Protein AF-A0A839GL12-F1 (afdb_monomer)

Mean predicted aligned error: 13.93 Å

Nearest PDB structures (foldseek):
  7zlw-assembly1_E  TM=4.795E-01  e=1.729E-01  Mus musculus
  6pbd-assembly1_B  TM=4.807E-01  e=3.151E-01  Caulobacter vibrioides
  4v6y-assembly1_BT  TM=4.485E-01  e=6.562E-01  Escherichia coli K-12
  4v72-assembly1_BT  TM=3.153E-01  e=1.119E+00  Escherichia coli K-12
  6c0d-assembly1_A-2  TM=2.509E-01  e=7.499E-01  Paraburkholderia phymatum STM815

Solvent-accessible surface area (backbone atoms only — not comparable to full-atom values): 7702 Å² total; per-residue (Å²): 132,92,82,88,86,90,85,78,80,86,83,84,75,87,89,81,78,81,87,68,82,78,69,76,77,66,84,72,85,70,80,78,86,58,84,55,53,45,52,30,33,33,71,36,34,68,59,68,42,91,60,50,88,62,77,89,46,97,55,56,60,57,42,51,49,52,44,42,44,75,71,74,36,64,74,78,42,70,49,74,45,74,44,86,69,74,25,70,95,61,93,52,43,78,35,42,30,31,29,34,39,36,38,29,29,39,53,91,41,46,66,66,50,39,74,74,65,31,39,84,106

Foldseek 3Di:
DDDDDDDDDDDDDDDDDDPPPCPPPDPPPDDDPPVFKFKWKDQQFQAPAQLGDDPPDPDCQVSVCVSCVVVVWDWPDKDKDADQPCFDPDPDRRGGRGMMMMTMTTPVCVVVVVVRPIGGD

Sequence (121 aa):
MKRKISSLLCVLGMVFSVISCQIPASPQEGEGSDASSQWLAYPETQCADPWGYCNKSGDKTVCVREHLEKLGVDVLAVTVSGSLGDGAVCLACQCASGRIFKVKVNQADVDRVVAIGFKKF

pLDDT: mean 80.48, std 19.96, range [39.47, 98.44]

Organism: NCBI:txid1549639

Radius of gyration: 32.21 Å; Cα contacts (8 Å, |Δi|>4): 159; chains: 1; bounding box: 60×23×108 Å

Structure (mmCIF, N/CA/C/O backbone):
data_AF-A0A839GL12-F1
#
_entry.id   AF-A0A839GL12-F1
#
loop_
_atom_site.group_PDB
_atom_site.id
_atom_site.type_symbol
_atom_site.label_atom_id
_atom_site.label_alt_id
_atom_site.label_comp_id
_atom_site.label_asym_id
_atom_site.label_entity_id
_atom_site.label_seq_id
_atom_site.pdbx_PDB_ins_code
_atom_site.Cartn_x
_atom_site.Cartn_y
_atom_site.Cartn_z
_atom_site.occupancy
_atom_site.B_iso_or_equiv
_atom_site.auth_seq_id
_atom_site.auth_comp_id
_atom_site.auth_asym_id
_atom_site.auth_atom_id
_atom_site.pdbx_PDB_model_num
ATOM 1 N N . MET A 1 1 ? 45.487 -1.976 93.601 1.00 39.47 1 MET A N 1
ATOM 2 C CA . MET A 1 1 ? 45.746 -0.900 92.611 1.00 39.47 1 MET A CA 1
ATOM 3 C C . MET A 1 1 ? 44.547 -0.873 91.648 1.00 39.47 1 MET A C 1
ATOM 5 O O . MET A 1 1 ? 44.208 -1.933 91.157 1.00 39.47 1 MET A O 1
ATOM 9 N N . LYS A 1 2 ? 43.665 0.152 91.649 1.00 43.28 2 LYS A N 1
ATOM 10 C CA . LYS A 1 2 ? 43.540 1.225 90.612 1.00 43.28 2 LYS A CA 1
ATOM 11 C C . LYS A 1 2 ? 43.748 0.655 89.188 1.00 43.28 2 LYS A C 1
ATOM 13 O O . LYS A 1 2 ? 44.857 0.223 88.936 1.00 43.28 2 LYS A O 1
ATOM 18 N N . ARG A 1 3 ? 42.821 0.617 88.215 1.00 49.59 3 ARG A N 1
ATOM 19 C CA . ARG A 1 3 ? 41.729 1.501 87.718 1.00 49.59 3 ARG A CA 1
ATOM 20 C C . ARG A 1 3 ? 40.900 0.652 86.705 1.00 49.59 3 ARG A C 1
ATOM 22 O O . ARG A 1 3 ? 41.506 -0.147 86.012 1.00 49.59 3 ARG A O 1
ATOM 29 N N . LYS A 1 4 ? 39.559 0.594 86.742 1.00 45.66 4 LYS A N 1
ATOM 30 C CA . LYS A 1 4 ? 38.534 1.522 86.195 1.00 45.66 4 LYS A CA 1
ATOM 31 C C . LYS A 1 4 ? 38.318 1.457 84.659 1.00 45.66 4 LYS A C 1
ATOM 33 O O . LYS A 1 4 ? 39.263 1.693 83.923 1.00 45.66 4 LYS A O 1
ATOM 38 N N . ILE A 1 5 ? 37.021 1.363 84.296 1.00 64.31 5 ILE A N 1
ATOM 39 C CA . ILE A 1 5 ? 36.308 1.891 83.097 1.00 64.31 5 ILE A CA 1
ATOM 40 C C . ILE A 1 5 ? 36.209 0.899 81.918 1.00 64.31 5 ILE A C 1
ATOM 42 O O . ILE A 1 5 ? 37.224 0.498 81.375 1.00 64.31 5 ILE A O 1
ATOM 46 N N . SER A 1 6 ? 35.041 0.331 81.585 1.00 45.50 6 SER A N 1
ATOM 47 C CA . SER A 1 6 ? 33.720 0.903 81.218 1.00 45.50 6 SER A CA 1
ATOM 48 C C . SER A 1 6 ? 33.610 1.213 79.728 1.00 45.50 6 SER A C 1
ATOM 50 O O . SER A 1 6 ? 34.143 2.215 79.273 1.00 45.50 6 SER A O 1
ATOM 52 N N . SER A 1 7 ? 32.857 0.375 79.021 1.00 47.47 7 SER A N 1
ATOM 53 C CA . SER A 1 7 ? 31.912 0.714 77.946 1.00 47.47 7 SER A CA 1
ATOM 54 C C . SER A 1 7 ? 31.552 -0.589 77.238 1.00 47.47 7 SER A C 1
ATOM 56 O O . SER A 1 7 ? 32.441 -1.382 76.967 1.00 47.47 7 SER A O 1
ATOM 58 N N . LEU A 1 8 ? 30.336 -0.888 76.817 1.00 50.41 8 LEU A N 1
ATOM 59 C CA . LEU A 1 8 ? 28.982 -0.387 77.030 1.00 50.41 8 LEU A CA 1
ATOM 60 C C . LEU A 1 8 ? 28.176 -1.324 76.103 1.00 50.41 8 LEU A C 1
ATOM 62 O O . LEU A 1 8 ? 28.615 -1.524 74.975 1.00 50.41 8 LEU A O 1
ATOM 66 N N . LEU A 1 9 ? 27.030 -1.843 76.561 1.00 54.09 9 LEU A N 1
ATOM 67 C CA . LEU A 1 9 ? 25.894 -2.284 75.722 1.00 54.09 9 LEU A CA 1
ATOM 68 C C . LEU A 1 9 ? 26.198 -3.404 74.692 1.00 54.09 9 LEU A C 1
ATOM 70 O O . LEU A 1 9 ? 26.759 -3.171 73.635 1.00 54.09 9 LEU A O 1
ATOM 74 N N . CYS A 1 10 ? 25.870 -4.681 74.901 1.00 47.34 10 CYS A N 1
ATOM 75 C CA . CYS A 1 10 ? 24.599 -5.234 75.366 1.00 47.34 10 CYS A CA 1
ATOM 76 C C . CYS A 1 10 ? 23.390 -4.619 74.645 1.00 47.34 10 CYS A C 1
ATOM 78 O O . CYS A 1 10 ? 23.251 -3.403 74.595 1.00 47.34 10 CYS A O 1
ATOM 80 N N . VAL A 1 11 ? 22.465 -5.499 74.263 1.00 48.00 11 VAL A N 1
ATOM 81 C CA . VAL A 1 11 ? 21.045 -5.240 73.994 1.00 48.00 11 VAL A CA 1
ATOM 82 C C . VAL A 1 11 ? 20.639 -5.201 72.511 1.00 48.00 11 VAL A C 1
ATOM 84 O O . VAL A 1 11 ? 20.934 -4.263 71.784 1.00 48.00 11 VAL A O 1
ATOM 87 N N . LEU A 1 12 ? 19.817 -6.212 72.188 1.00 49.66 12 LEU A N 1
ATOM 88 C CA . LEU A 1 12 ? 18.793 -6.280 71.139 1.00 49.66 12 LEU A CA 1
ATOM 89 C C . LEU A 1 12 ? 19.322 -6.378 69.703 1.00 49.66 12 LEU A C 1
ATOM 91 O O . LEU A 1 12 ? 20.110 -5.574 69.245 1.00 49.66 12 LEU A O 1
ATOM 95 N N . GLY A 1 13 ? 18.932 -7.362 68.908 1.00 46.56 13 GLY A N 1
ATOM 96 C CA . GLY A 1 13 ? 17.585 -7.897 68.738 1.00 46.56 13 GLY A CA 1
ATOM 97 C C . GLY A 1 13 ? 17.396 -7.938 67.224 1.00 46.56 13 GLY A C 1
ATOM 98 O O . GLY A 1 13 ? 17.613 -6.942 66.549 1.00 46.56 13 GLY A O 1
ATOM 99 N N . MET A 1 14 ? 17.339 -9.135 66.648 1.00 58.84 14 MET A N 1
ATOM 100 C CA . MET A 1 14 ? 16.211 -9.618 65.853 1.00 58.84 14 MET A CA 1
ATOM 101 C C . MET A 1 14 ? 15.409 -8.520 65.122 1.00 58.84 14 MET A C 1
ATOM 103 O O . MET A 1 14 ? 14.988 -7.535 65.720 1.00 58.84 14 MET A O 1
ATOM 107 N N . VAL A 1 15 ? 15.084 -8.830 63.864 1.00 54.16 15 VAL A N 1
ATOM 108 C CA . VAL A 1 15 ? 14.160 -8.143 62.946 1.00 54.16 15 VAL A CA 1
ATOM 109 C C . VAL A 1 15 ? 14.815 -7.097 62.032 1.00 54.16 15 VAL A C 1
ATOM 111 O O . VAL A 1 15 ? 15.187 -6.018 62.463 1.00 54.16 15 VAL A O 1
ATOM 114 N N . PHE A 1 16 ? 14.960 -7.453 60.751 1.00 51.91 16 PHE A N 1
ATOM 115 C CA . PHE A 1 16 ? 14.378 -6.776 59.574 1.00 51.91 16 PHE A CA 1
ATOM 116 C C . PHE A 1 16 ? 14.991 -7.440 58.329 1.00 51.91 16 PHE A C 1
ATOM 118 O O . PHE A 1 16 ? 16.119 -7.173 57.934 1.00 51.91 16 PHE A O 1
ATOM 125 N N . SER A 1 17 ? 14.400 -8.549 57.885 1.00 47.72 17 SER A N 1
ATOM 126 C CA . SER A 1 17 ? 13.414 -8.558 56.794 1.00 47.72 17 SER A CA 1
ATOM 127 C C . SER A 1 17 ? 13.954 -7.938 55.513 1.00 47.72 17 SER A C 1
ATOM 129 O O . SER A 1 17 ? 14.011 -6.722 55.376 1.00 47.72 17 SER A O 1
ATOM 131 N N . VAL A 1 18 ? 14.299 -8.833 54.583 1.00 52.66 18 VAL A N 1
ATOM 132 C CA . VAL A 1 18 ? 14.034 -8.725 53.145 1.00 52.66 18 VAL A CA 1
ATOM 133 C C . VAL A 1 18 ? 13.891 -7.292 52.629 1.00 52.66 18 VAL A C 1
ATOM 135 O O . VAL A 1 18 ? 12.799 -6.725 52.600 1.00 52.66 18 VAL A O 1
ATOM 138 N N . ILE A 1 19 ? 14.994 -6.737 52.125 1.00 56.66 19 ILE A N 1
ATOM 139 C CA . ILE A 1 19 ? 14.928 -5.659 51.139 1.00 56.66 19 ILE A CA 1
ATOM 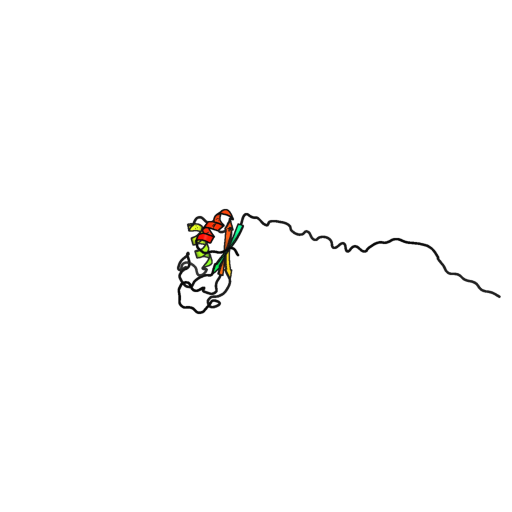140 C C . ILE A 1 19 ? 14.288 -6.275 49.889 1.00 56.66 19 ILE A C 1
AT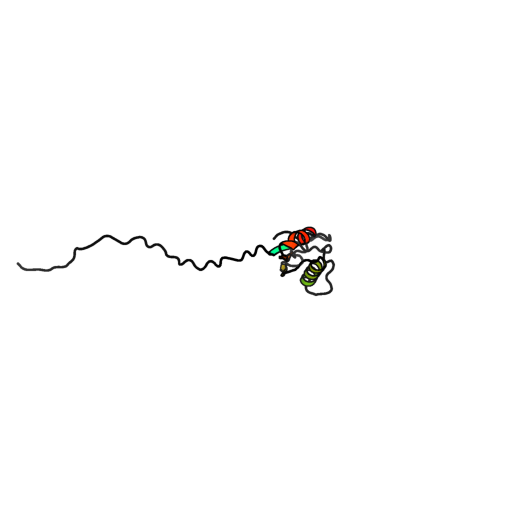OM 142 O O . ILE A 1 19 ? 14.956 -6.771 48.985 1.00 56.66 19 ILE A O 1
ATOM 146 N N . SER A 1 20 ? 12.956 -6.316 49.889 1.00 46.72 20 SER A N 1
ATOM 147 C CA . SER A 1 20 ? 12.168 -6.401 48.673 1.00 46.72 20 SER A CA 1
ATOM 148 C C . SER A 1 20 ? 12.516 -5.160 47.871 1.00 46.72 20 SER A C 1
ATOM 150 O O . SER A 1 20 ? 12.264 -4.041 48.319 1.00 46.72 20 SER A O 1
ATOM 152 N N . CYS A 1 21 ? 13.116 -5.353 46.699 1.00 54.88 21 CYS A N 1
ATOM 153 C CA . CYS A 1 21 ? 13.125 -4.333 45.665 1.00 54.88 21 CYS A CA 1
ATOM 154 C C . CYS A 1 21 ? 11.666 -3.985 45.354 1.00 54.88 21 CYS A C 1
ATOM 156 O O . CYS A 1 21 ? 11.016 -4.664 44.563 1.00 54.88 21 CYS A O 1
ATOM 158 N N . GLN A 1 22 ? 11.142 -2.932 45.979 1.00 57.88 22 GLN A N 1
ATOM 159 C CA . GLN A 1 22 ? 10.033 -2.195 45.401 1.00 57.88 22 GLN A CA 1
ATOM 160 C C . GLN A 1 22 ? 10.597 -1.462 44.188 1.00 57.88 22 GLN A C 1
ATOM 162 O O . GLN A 1 22 ? 11.019 -0.314 44.276 1.00 57.88 22 GLN A O 1
ATOM 167 N N . ILE A 1 23 ? 10.662 -2.168 43.058 1.00 65.25 23 ILE A N 1
ATOM 168 C CA . ILE A 1 23 ? 10.597 -1.508 41.762 1.00 65.25 23 ILE A CA 1
ATOM 169 C C . ILE A 1 23 ? 9.165 -0.972 41.719 1.00 65.25 23 ILE A C 1
ATOM 171 O O . ILE A 1 23 ? 8.238 -1.789 41.702 1.00 65.25 23 ILE A O 1
ATOM 175 N N . PRO A 1 24 ? 8.940 0.351 41.798 1.00 50.56 24 PRO A N 1
ATOM 176 C CA . PRO A 1 24 ? 7.617 0.879 41.536 1.00 50.56 24 PRO A CA 1
A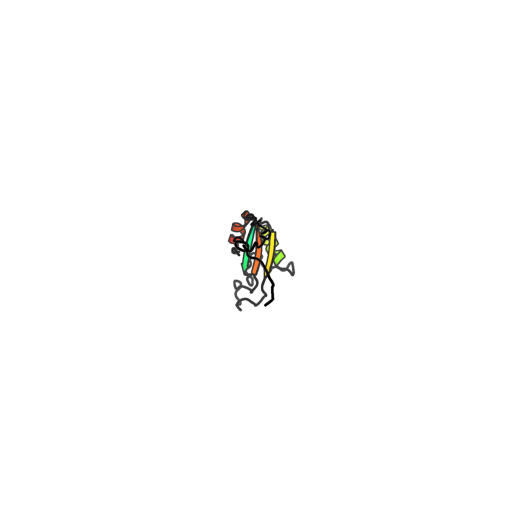TOM 177 C C . PRO A 1 24 ? 7.254 0.404 40.136 1.00 50.56 24 PRO A C 1
ATOM 179 O O . PRO A 1 24 ? 7.992 0.661 39.183 1.00 50.56 24 PRO A O 1
ATOM 182 N N . ALA A 1 25 ? 6.162 -0.355 40.044 1.00 55.00 25 ALA A N 1
ATOM 183 C CA . ALA A 1 25 ? 5.519 -0.618 38.778 1.00 55.00 25 ALA A CA 1
ATOM 184 C C . ALA A 1 25 ? 5.296 0.753 38.143 1.00 55.00 25 ALA A C 1
ATOM 186 O O . ALA A 1 25 ? 4.465 1.541 38.599 1.00 55.00 25 ALA A O 1
ATOM 187 N N . SER A 1 26 ? 6.108 1.069 37.138 1.00 53.50 26 SER A N 1
ATOM 188 C CA . SER A 1 26 ? 5.743 2.068 36.157 1.00 53.50 26 SER A CA 1
ATOM 189 C C . SER A 1 26 ? 4.307 1.754 35.737 1.00 53.50 26 SER A C 1
ATOM 191 O O . SER A 1 26 ? 3.962 0.570 35.634 1.00 53.50 26 SER A O 1
ATOM 193 N N . PRO A 1 27 ? 3.455 2.767 35.516 1.00 48.03 27 PRO A N 1
ATOM 194 C CA . PRO A 1 27 ? 2.242 2.559 34.754 1.00 48.03 27 PRO A CA 1
ATOM 195 C C . PRO A 1 27 ? 2.676 1.890 33.452 1.00 48.03 27 PRO A C 1
ATOM 197 O O . PRO A 1 27 ? 3.282 2.515 32.585 1.00 48.03 27 PRO A O 1
ATOM 200 N N . GLN A 1 28 ? 2.482 0.577 33.365 1.00 44.31 28 GLN A N 1
ATOM 201 C CA . GLN A 1 28 ? 2.433 -0.071 32.081 1.00 44.31 28 GLN A CA 1
ATOM 202 C C . GLN A 1 28 ? 1.166 0.514 31.488 1.00 44.31 28 GLN A C 1
ATOM 204 O O . GLN A 1 28 ? 0.074 0.245 31.988 1.00 44.31 28 GLN A O 1
ATOM 209 N N . GLU A 1 29 ? 1.347 1.419 30.527 1.00 49.22 29 GLU A N 1
ATOM 210 C CA . GLU A 1 29 ? 0.321 1.811 29.574 1.00 49.22 29 GLU A CA 1
ATOM 211 C C . GLU A 1 29 ? -0.193 0.520 28.935 1.00 49.22 29 GLU A C 1
ATOM 213 O O . GLU A 1 29 ? 0.324 0.014 27.941 1.00 49.22 29 GLU A O 1
ATOM 218 N N . GLY A 1 30 ? -1.158 -0.086 29.617 1.00 48.34 30 GLY A N 1
ATOM 219 C CA . GLY A 1 30 ? -2.079 -1.015 29.027 1.00 48.34 30 GLY A CA 1
ATOM 220 C C . GLY A 1 30 ? -3.005 -0.219 28.124 1.00 48.34 30 GLY A C 1
ATOM 221 O O . GLY A 1 30 ? -3.543 0.805 28.536 1.00 48.34 30 GLY A O 1
ATOM 222 N N . GLU A 1 31 ? -3.194 -0.777 26.930 1.00 45.22 31 GLU A N 1
ATOM 223 C CA . GLU A 1 31 ? -4.356 -0.582 26.062 1.00 45.22 31 GLU A CA 1
ATOM 224 C C . GLU A 1 31 ? -4.406 0.762 25.300 1.00 45.22 31 GLU A C 1
ATOM 226 O O . GLU A 1 31 ? -4.238 1.838 25.846 1.00 45.22 31 GLU A O 1
ATOM 231 N N . GLY A 1 32 ? -4.640 0.791 23.988 1.00 42.12 32 GLY A N 1
ATOM 232 C CA . GLY A 1 32 ? -5.396 -0.177 23.205 1.00 42.12 32 GLY A CA 1
ATOM 233 C C . GLY A 1 32 ? -4.583 -0.930 22.159 1.00 42.12 32 GLY A C 1
ATOM 234 O O . GLY A 1 32 ? -4.171 -0.384 21.137 1.00 42.12 32 GLY A O 1
ATOM 235 N N . SER A 1 33 ? -4.519 -2.250 22.327 1.00 53.53 33 SER A N 1
ATOM 236 C CA . SER A 1 33 ? -4.764 -3.138 21.191 1.00 53.53 33 SER A CA 1
ATOM 237 C C . SER A 1 33 ? -6.225 -2.930 20.791 1.00 53.53 33 SER A C 1
ATOM 239 O O . SER A 1 33 ? -7.109 -3.700 21.162 1.00 53.53 33 SER A O 1
ATOM 241 N N . ASP A 1 34 ? -6.479 -1.834 20.085 1.00 52.81 34 ASP A N 1
ATOM 242 C CA . ASP A 1 34 ? -7.744 -1.598 19.419 1.00 52.81 34 ASP A CA 1
ATOM 243 C C . ASP A 1 34 ? -7.823 -2.657 18.315 1.00 52.81 34 ASP A C 1
ATOM 245 O O . ASP A 1 34 ? -7.261 -2.505 17.227 1.00 52.81 34 ASP A O 1
ATOM 249 N N . ALA A 1 35 ? -8.467 -3.785 18.620 1.00 63.28 35 ALA A N 1
ATOM 250 C CA . ALA A 1 35 ? -8.701 -4.908 17.706 1.00 63.28 35 ALA A CA 1
ATOM 251 C C . ALA A 1 35 ? -9.606 -4.526 16.511 1.00 63.28 35 ALA A C 1
ATOM 253 O O . ALA A 1 35 ? -10.213 -5.376 15.863 1.00 63.28 35 ALA A O 1
ATOM 254 N N . SER A 1 36 ? -9.728 -3.230 16.237 1.00 88.31 36 SER A N 1
ATOM 255 C CA . SER A 1 36 ? -10.499 -2.613 15.177 1.00 88.31 36 SER A CA 1
ATOM 256 C C . SER A 1 36 ? -9.674 -2.361 13.918 1.00 88.31 36 SER A C 1
ATOM 258 O O . SER A 1 36 ? -10.266 -2.066 12.884 1.00 88.31 36 SER A O 1
ATOM 260 N N . SER A 1 37 ? -8.341 -2.508 13.946 1.00 94.94 37 SER A N 1
ATOM 261 C CA . SER A 1 37 ? -7.491 -2.226 12.782 1.00 94.94 37 SER A CA 1
ATOM 262 C C . SER A 1 37 ? -6.315 -3.188 12.610 1.00 94.94 37 SER A C 1
ATOM 264 O O . SER A 1 37 ? -5.751 -3.687 13.579 1.00 94.94 37 SER A O 1
ATOM 266 N N . GLN A 1 38 ? -5.910 -3.407 11.358 1.00 97.31 38 GLN A N 1
ATOM 267 C CA . GLN A 1 38 ? -4.841 -4.335 10.987 1.00 97.31 38 GLN A CA 1
ATOM 268 C C . GLN A 1 38 ? -3.897 -3.692 9.969 1.00 97.31 38 GLN A C 1
ATOM 270 O O . GLN A 1 38 ? -4.332 -3.064 9.000 1.00 97.31 38 GLN A O 1
ATOM 275 N N . TRP A 1 39 ? -2.593 -3.898 10.168 1.00 97.81 39 TRP A N 1
ATOM 276 C CA . TRP A 1 39 ? -1.582 -3.580 9.165 1.00 97.81 39 TRP A CA 1
ATOM 277 C C . TRP A 1 39 ? -1.450 -4.710 8.145 1.00 97.81 39 TRP A C 1
ATOM 279 O O . TRP A 1 39 ? -1.350 -5.890 8.493 1.00 97.81 39 TRP A O 1
ATOM 289 N N . LEU A 1 40 ? -1.421 -4.333 6.874 1.00 98.44 40 LEU A N 1
ATOM 290 C CA . LEU A 1 40 ? -1.243 -5.226 5.741 1.00 98.44 40 LEU A CA 1
ATOM 291 C C . LEU A 1 40 ? -0.110 -4.698 4.861 1.00 98.44 40 LEU A C 1
ATOM 293 O O . LEU A 1 40 ? 0.059 -3.489 4.725 1.00 98.44 40 LEU A O 1
ATOM 297 N N . ALA A 1 41 ? 0.657 -5.593 4.251 1.00 98.25 41 ALA A N 1
ATOM 298 C CA . ALA A 1 41 ? 1.802 -5.273 3.417 1.00 98.25 41 ALA A CA 1
ATOM 299 C C . ALA A 1 41 ? 1.651 -5.841 2.003 1.00 98.25 41 ALA A C 1
ATOM 301 O O . ALA A 1 41 ? 1.182 -6.965 1.820 1.00 98.25 41 ALA A O 1
ATOM 302 N N . TYR A 1 42 ? 2.106 -5.082 1.012 1.00 97.56 42 TYR A N 1
ATOM 303 C CA . TYR A 1 42 ? 2.183 -5.500 -0.382 1.00 97.56 42 TYR A CA 1
ATOM 304 C C . TYR A 1 42 ? 3.589 -5.209 -0.921 1.00 97.56 42 TYR A C 1
ATOM 306 O O . TYR A 1 42 ? 4.023 -4.051 -0.883 1.00 97.56 42 TYR A O 1
ATOM 314 N N . PRO A 1 43 ? 4.324 -6.227 -1.404 1.00 95.31 43 PRO A N 1
ATOM 315 C CA . PRO A 1 43 ? 5.581 -6.002 -2.102 1.00 95.31 43 PRO A CA 1
ATOM 316 C C . PRO A 1 43 ? 5.271 -5.383 -3.463 1.00 95.31 43 PRO A C 1
ATOM 318 O O . PRO A 1 43 ? 4.660 -6.029 -4.310 1.00 95.31 43 PRO A O 1
ATOM 321 N N . GLU A 1 44 ? 5.668 -4.128 -3.664 1.00 94.50 44 GLU A N 1
ATOM 322 C CA . GLU A 1 44 ? 5.466 -3.461 -4.947 1.00 94.50 44 GLU A CA 1
ATOM 323 C C . GLU A 1 44 ? 6.155 -4.264 -6.051 1.00 94.50 44 GLU A C 1
ATOM 325 O O . GLU A 1 44 ? 7.288 -4.722 -5.894 1.00 94.50 44 GLU A O 1
ATOM 330 N N . THR A 1 45 ? 5.469 -4.419 -7.171 1.00 92.69 45 THR A N 1
ATOM 331 C CA . THR A 1 45 ? 5.987 -5.034 -8.383 1.00 92.69 45 THR A CA 1
ATOM 332 C C . THR A 1 45 ? 6.507 -3.965 -9.344 1.00 92.69 45 THR A C 1
ATOM 334 O O . THR A 1 45 ? 6.406 -2.763 -9.112 1.00 92.69 45 THR A O 1
ATOM 337 N N . GLN A 1 46 ? 7.116 -4.368 -10.450 1.00 85.38 46 GLN A N 1
ATOM 338 C CA . GLN A 1 46 ? 7.639 -3.387 -11.403 1.00 85.38 46 GLN A CA 1
ATOM 339 C C . GLN A 1 46 ? 6.564 -2.771 -12.304 1.00 85.38 46 GLN A C 1
ATOM 341 O O . GLN A 1 46 ? 6.707 -1.617 -12.710 1.00 85.38 46 GLN A O 1
ATOM 346 N N . CYS A 1 47 ? 5.501 -3.517 -12.621 1.00 86.81 47 CYS A N 1
ATOM 347 C CA . CYS A 1 47 ? 4.407 -3.011 -13.460 1.00 86.81 47 CYS A CA 1
ATOM 348 C C . CYS A 1 47 ? 3.017 -3.567 -13.142 1.00 86.81 47 CYS A C 1
ATOM 350 O O . CYS A 1 47 ? 2.034 -2.971 -13.574 1.00 86.81 4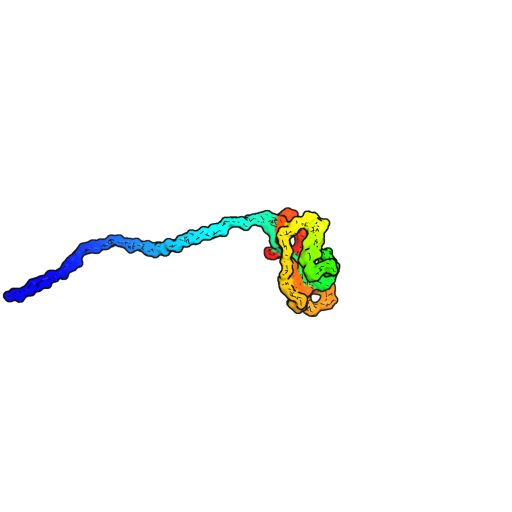7 CYS A O 1
ATOM 352 N N . ALA A 1 48 ? 2.905 -4.702 -12.454 1.00 92.06 48 ALA A N 1
ATOM 353 C CA . ALA A 1 48 ? 1.645 -5.433 -12.314 1.00 92.06 48 ALA A CA 1
ATOM 354 C C . ALA A 1 48 ? 0.910 -5.132 -10.995 1.00 92.06 48 ALA A C 1
ATOM 356 O O . ALA A 1 48 ? 0.163 -5.973 -10.500 1.00 92.06 48 ALA A O 1
ATOM 357 N N . ASP A 1 49 ? 1.128 -3.951 -10.411 1.00 94.75 49 ASP A N 1
ATOM 358 C CA . ASP A 1 49 ? 0.468 -3.569 -9.166 1.00 94.75 49 ASP A CA 1
ATOM 359 C C . ASP A 1 49 ? -1.038 -3.326 -9.376 1.00 94.75 49 ASP A C 1
ATOM 361 O O . ASP A 1 49 ? -1.422 -2.759 -10.405 1.00 94.75 49 ASP A O 1
ATOM 365 N N . PRO A 1 50 ? -1.907 -3.660 -8.400 1.00 94.75 50 PRO A N 1
ATOM 366 C CA . PRO A 1 50 ? -3.357 -3.475 -8.515 1.00 94.75 50 PRO A CA 1
ATOM 367 C C . PRO A 1 50 ? -3.783 -2.027 -8.787 1.00 94.75 50 PRO A C 1
ATOM 369 O O . PRO A 1 50 ? -4.758 -1.775 -9.493 1.00 94.75 50 PRO A O 1
ATOM 372 N N . TRP A 1 51 ? -3.028 -1.060 -8.260 1.00 93.44 51 TRP A N 1
ATOM 373 C CA . TRP A 1 51 ? -3.261 0.370 -8.481 1.00 93.44 51 TRP A CA 1
ATOM 374 C C . TRP A 1 51 ? -2.720 0.884 -9.826 1.00 93.44 51 TRP A C 1
ATOM 376 O O . TRP A 1 51 ? -2.886 2.064 -10.140 1.00 93.44 51 TRP A O 1
ATOM 386 N N . GLY A 1 52 ? -2.101 0.019 -10.633 1.00 90.31 52 GLY A N 1
ATOM 387 C CA . GLY A 1 52 ? -1.571 0.337 -11.953 1.00 90.31 52 GLY A CA 1
ATOM 388 C C . GLY A 1 52 ? -0.426 1.352 -11.935 1.00 90.31 52 GLY A C 1
ATOM 389 O O . GLY A 1 52 ? 0.275 1.548 -10.939 1.00 90.31 52 GLY A O 1
ATOM 390 N N . TYR A 1 53 ? -0.225 2.014 -13.075 1.00 84.62 53 TYR A N 1
ATOM 391 C CA . TYR A 1 53 ? 0.839 3.001 -13.233 1.00 84.62 53 TYR A CA 1
ATOM 392 C C . TYR A 1 53 ? 0.428 4.348 -12.605 1.00 84.62 53 TYR A C 1
ATOM 394 O O . TYR A 1 53 ? -0.485 5.034 -13.069 1.00 84.62 53 TYR A O 1
ATOM 402 N N . CYS A 1 54 ? 1.081 4.696 -11.495 1.00 84.75 54 CYS A N 1
ATOM 403 C CA . CYS A 1 54 ? 0.793 5.893 -10.709 1.00 84.75 54 CYS A CA 1
ATOM 404 C C . CYS A 1 54 ? 1.599 7.103 -11.206 1.00 84.75 54 CYS A C 1
ATOM 406 O O . CYS A 1 54 ? 2.737 7.308 -10.791 1.00 84.75 54 CYS A O 1
ATOM 408 N N . ASN A 1 55 ? 0.988 7.907 -12.082 1.00 79.62 55 ASN A N 1
ATOM 409 C CA . ASN A 1 55 ? 1.649 9.061 -12.729 1.00 79.62 55 ASN A CA 1
ATOM 410 C C . ASN A 1 55 ? 1.126 10.400 -12.222 1.00 79.62 55 ASN A C 1
ATOM 412 O O . ASN A 1 55 ? 1.626 11.455 -12.598 1.00 79.62 55 ASN A O 1
ATOM 416 N N . LYS A 1 56 ? 0.039 10.349 -11.450 1.00 76.94 56 LYS A N 1
ATOM 417 C CA . LYS A 1 56 ? -0.709 11.529 -11.023 1.00 76.94 56 LYS A CA 1
ATOM 418 C C . LYS A 1 56 ? -0.004 12.267 -9.886 1.00 76.94 56 LYS A C 1
ATOM 420 O O . LYS A 1 56 ? -0.164 13.475 -9.764 1.00 76.94 56 LYS A O 1
ATOM 425 N N . SER A 1 57 ? 0.777 11.550 -9.080 1.00 75.69 57 SER A N 1
ATOM 426 C CA . SER A 1 57 ? 1.544 12.078 -7.955 1.00 75.69 57 SER A CA 1
ATOM 427 C C . SER A 1 57 ? 2.974 11.540 -7.984 1.00 75.69 57 SER A C 1
ATOM 429 O O . SER A 1 57 ? 3.214 10.400 -8.375 1.00 75.69 57 SER A O 1
ATOM 431 N N . GLY A 1 58 ? 3.933 12.354 -7.527 1.00 79.88 58 GLY A N 1
ATOM 432 C CA . GLY A 1 58 ? 5.297 11.879 -7.254 1.00 79.88 58 GLY A CA 1
ATOM 433 C C . GLY A 1 58 ? 5.361 10.906 -6.068 1.00 79.88 58 GLY A C 1
ATOM 434 O O . GLY A 1 58 ? 6.306 10.131 -5.953 1.00 79.88 58 GLY A O 1
ATOM 435 N N . ASP A 1 59 ? 4.335 10.918 -5.212 1.00 89.44 59 ASP A N 1
ATOM 436 C CA . ASP A 1 59 ? 4.163 9.987 -4.102 1.00 89.44 59 ASP A CA 1
ATOM 437 C C . ASP A 1 59 ? 3.156 8.887 -4.462 1.00 89.44 59 ASP A C 1
ATOM 439 O O . ASP A 1 59 ? 1.949 9.126 -4.566 1.00 89.44 59 ASP A O 1
ATOM 443 N N . LYS A 1 60 ? 3.653 7.659 -4.624 1.00 91.56 60 LYS A N 1
ATOM 444 C CA . LYS A 1 60 ? 2.837 6.490 -4.971 1.00 91.56 60 LYS A CA 1
ATOM 445 C C . LYS A 1 60 ? 1.877 6.048 -3.863 1.00 91.56 60 LYS A C 1
ATOM 447 O O . LYS A 1 60 ? 0.920 5.335 -4.164 1.00 91.56 60 LYS A O 1
ATOM 452 N N . THR A 1 61 ? 2.078 6.468 -2.611 1.00 95.69 61 THR A N 1
ATOM 453 C CA . THR A 1 61 ? 1.167 6.120 -1.506 1.00 95.69 61 THR A CA 1
ATOM 454 C C . THR A 1 61 ? -0.245 6.668 -1.730 1.00 95.69 61 THR A C 1
ATOM 456 O O . THR A 1 61 ? -1.218 6.020 -1.344 1.00 95.69 61 THR A O 1
ATOM 459 N N . VAL A 1 62 ? -0.371 7.795 -2.444 1.00 95.25 62 VAL A N 1
ATOM 460 C CA . VAL A 1 62 ? -1.656 8.387 -2.845 1.00 95.25 62 VAL A CA 1
ATOM 461 C C . VAL A 1 62 ? -2.433 7.444 -3.762 1.00 95.25 62 VAL A C 1
ATOM 463 O O . VAL A 1 62 ? -3.603 7.176 -3.516 1.00 95.25 62 VAL A O 1
ATOM 466 N N . CYS A 1 63 ? -1.785 6.867 -4.777 1.00 95.00 63 CYS A N 1
ATOM 467 C CA . CYS A 1 63 ? -2.446 5.935 -5.693 1.00 95.00 63 CYS A CA 1
ATOM 468 C C . CYS A 1 63 ? -2.863 4.629 -5.012 1.00 95.00 63 CYS A C 1
ATOM 470 O O . CYS A 1 63 ? -3.926 4.096 -5.325 1.00 95.00 63 CYS A O 1
ATOM 472 N N . VAL A 1 64 ? -2.054 4.127 -4.071 1.00 96.88 64 VAL A N 1
ATOM 473 C CA . VAL A 1 64 ? -2.420 2.957 -3.257 1.00 96.88 64 VAL A CA 1
ATOM 474 C C . VAL A 1 64 ? -3.671 3.260 -2.437 1.00 96.88 64 VAL A C 1
ATOM 476 O O . VAL A 1 64 ? -4.621 2.480 -2.474 1.00 96.88 64 VAL A O 1
ATOM 479 N N . ARG A 1 65 ? -3.705 4.410 -1.748 1.00 97.88 65 ARG A N 1
ATOM 480 C CA . ARG A 1 65 ? -4.878 4.854 -0.985 1.00 97.88 65 ARG A CA 1
ATOM 481 C C . ARG A 1 65 ? -6.114 4.963 -1.871 1.00 97.88 65 ARG A C 1
ATOM 483 O O . ARG A 1 65 ? -7.103 4.296 -1.599 1.00 97.88 65 ARG A O 1
ATOM 490 N N . GLU A 1 66 ? -6.037 5.729 -2.958 1.00 96.19 66 GLU A N 1
ATOM 491 C CA . GLU A 1 66 ? -7.170 5.924 -3.866 1.00 96.19 66 GLU A CA 1
ATOM 492 C C . GLU A 1 66 ? -7.693 4.605 -4.444 1.00 96.19 66 GLU A C 1
ATOM 494 O O . GLU A 1 66 ? -8.887 4.467 -4.704 1.00 96.19 66 GLU A O 1
ATOM 499 N N . HIS A 1 67 ? -6.804 3.652 -4.737 1.00 96.69 67 HIS A N 1
ATOM 500 C CA . HIS A 1 67 ? -7.210 2.347 -5.246 1.00 96.69 67 HIS A CA 1
ATOM 501 C C . HIS A 1 67 ? -8.029 1.581 -4.204 1.00 96.69 67 HIS A C 1
ATOM 503 O O . HIS A 1 67 ? -9.095 1.068 -4.531 1.00 96.69 67 HIS A O 1
ATOM 509 N N . LEU A 1 68 ? -7.571 1.554 -2.951 1.00 98.06 68 LEU A N 1
ATOM 510 C CA . LEU A 1 68 ? -8.294 0.915 -1.852 1.00 98.06 68 LEU A CA 1
ATOM 511 C C . LEU A 1 68 ? -9.629 1.616 -1.557 1.00 98.06 68 LEU A C 1
ATOM 513 O O . LEU A 1 68 ? -10.654 0.950 -1.428 1.00 98.06 68 LEU A O 1
ATOM 517 N N . GLU A 1 69 ? -9.658 2.946 -1.554 1.00 97.56 69 GLU A N 1
ATOM 518 C CA . GLU A 1 69 ? -10.887 3.725 -1.354 1.00 97.56 69 GLU A CA 1
ATOM 519 C C . GLU A 1 69 ? -11.915 3.484 -2.473 1.00 97.56 69 GLU A C 1
ATOM 521 O O . GLU A 1 69 ? -13.107 3.351 -2.200 1.00 97.56 69 GLU A O 1
ATOM 526 N N . LYS A 1 70 ? -11.480 3.326 -3.734 1.00 97.19 70 LYS A N 1
ATOM 527 C CA . LYS A 1 70 ? -12.364 2.932 -4.856 1.00 97.19 70 LYS A CA 1
ATOM 528 C C . LYS A 1 70 ? -12.965 1.538 -4.676 1.00 97.19 70 LYS A C 1
ATOM 530 O O . LYS A 1 70 ? -14.043 1.272 -5.201 1.00 97.19 70 LYS A O 1
ATOM 535 N N . LEU A 1 71 ? -12.289 0.662 -3.935 1.00 97.00 71 LEU A N 1
ATOM 536 C CA . LEU A 1 71 ? -12.807 -0.645 -3.533 1.00 97.00 71 LEU A CA 1
ATOM 537 C C . LEU A 1 71 ? -13.681 -0.561 -2.274 1.00 97.00 71 LEU A C 1
ATOM 539 O O . LEU A 1 71 ? -14.101 -1.600 -1.769 1.00 97.00 71 LEU A O 1
ATOM 543 N N . GLY A 1 72 ? -13.958 0.638 -1.755 1.00 97.69 72 GLY A N 1
ATOM 544 C CA . GLY A 1 72 ? -14.763 0.864 -0.557 1.00 97.69 72 GLY A CA 1
ATOM 545 C C . GLY A 1 72 ? -14.071 0.442 0.737 1.00 97.69 72 GLY A C 1
ATOM 546 O O . GLY A 1 72 ? -14.762 0.008 1.654 1.00 97.69 72 GLY A O 1
ATOM 547 N N . VAL A 1 73 ? -12.736 0.473 0.773 1.00 98.19 73 VAL A N 1
ATOM 548 C CA . VAL A 1 73 ? -11.925 0.244 1.978 1.00 98.19 73 VAL A CA 1
ATOM 549 C C . VAL A 1 73 ? -11.633 1.583 2.642 1.00 98.19 73 VAL A C 1
ATOM 551 O O . VAL A 1 73 ? -11.204 2.517 1.964 1.00 98.19 73 VAL A O 1
ATOM 554 N N . ASP A 1 74 ? -11.799 1.658 3.959 1.00 96.81 74 ASP A N 1
ATOM 555 C CA . ASP A 1 74 ? -11.381 2.825 4.736 1.00 96.81 74 ASP A CA 1
ATOM 556 C C . ASP A 1 74 ? -9.904 2.697 5.155 1.00 96.81 74 ASP A C 1
ATOM 558 O O . ASP A 1 74 ? -9.503 1.783 5.887 1.00 96.81 74 ASP A O 1
ATOM 562 N N . VAL A 1 75 ? -9.066 3.595 4.630 1.00 97.81 75 VAL A N 1
ATOM 563 C CA . VAL A 1 75 ? -7.607 3.543 4.780 1.00 97.81 75 VAL A CA 1
ATOM 564 C C . VAL A 1 75 ? -7.155 4.490 5.885 1.00 97.81 75 VAL A C 1
ATOM 566 O O . VAL A 1 75 ? -6.982 5.690 5.680 1.00 97.81 75 VAL A O 1
ATOM 569 N N . LEU A 1 76 ? -6.847 3.920 7.047 1.00 97.69 76 LEU A N 1
ATOM 570 C CA . LEU A 1 76 ? -6.410 4.656 8.235 1.00 97.69 76 LEU A CA 1
ATOM 571 C C . LEU A 1 76 ? -4.984 5.210 8.091 1.00 97.69 76 LEU A C 1
ATOM 573 O O . LEU A 1 76 ? -4.664 6.269 8.627 1.00 97.69 76 LEU A O 1
ATOM 577 N N . ALA A 1 77 ? -4.101 4.492 7.389 1.00 97.81 77 ALA A N 1
ATOM 578 C CA . ALA A 1 77 ? -2.737 4.940 7.108 1.00 97.81 77 ALA A CA 1
ATOM 579 C C . ALA A 1 77 ? -2.136 4.224 5.891 1.00 97.81 77 ALA A C 1
ATOM 581 O O . ALA A 1 77 ? -2.465 3.072 5.617 1.00 97.81 77 ALA A O 1
ATOM 582 N N . VAL A 1 78 ? -1.200 4.886 5.202 1.00 98.00 78 VAL A N 1
ATOM 583 C CA . VAL A 1 78 ? -0.360 4.284 4.151 1.00 98.00 78 VAL A CA 1
ATOM 584 C C . VAL A 1 78 ? 1.079 4.721 4.371 1.00 98.00 78 VAL A C 1
ATOM 586 O O . VAL A 1 78 ? 1.339 5.899 4.601 1.00 98.00 78 VAL A O 1
ATOM 589 N N . THR A 1 79 ? 2.010 3.780 4.290 1.00 97.19 79 THR A N 1
ATOM 590 C CA . THR A 1 79 ? 3.451 4.045 4.309 1.00 97.19 79 THR A CA 1
ATOM 591 C C . THR A 1 79 ? 4.145 3.192 3.256 1.00 97.19 79 THR A C 1
ATOM 593 O O . THR A 1 79 ? 3.603 2.184 2.795 1.00 97.19 79 THR A O 1
ATOM 596 N N . VAL A 1 80 ? 5.351 3.592 2.869 1.00 96.00 80 VAL A N 1
ATOM 597 C CA . VAL A 1 80 ? 6.222 2.807 1.997 1.00 96.00 80 VAL A CA 1
ATOM 598 C C . VAL A 1 80 ? 7.601 2.712 2.635 1.00 96.00 80 VAL A C 1
ATOM 600 O O . VAL A 1 80 ? 8.092 3.674 3.221 1.00 96.00 80 VAL A O 1
ATOM 603 N N . SER A 1 81 ? 8.209 1.536 2.551 1.00 94.75 81 SER A N 1
ATOM 604 C CA . SER A 1 81 ? 9.573 1.274 3.017 1.00 94.75 81 SER A CA 1
ATOM 605 C C . SER A 1 81 ? 10.398 0.608 1.920 1.00 94.75 81 SER A C 1
ATOM 607 O O . SER A 1 81 ? 9.826 -0.047 1.046 1.00 94.75 81 SER A O 1
ATOM 609 N N . GLY A 1 82 ? 11.723 0.730 2.007 1.00 92.44 82 GLY A N 1
ATOM 610 C CA . GLY A 1 82 ? 12.663 0.216 1.007 1.00 92.44 82 GLY A CA 1
ATOM 611 C C . GLY A 1 82 ? 12.856 1.165 -0.175 1.00 92.44 82 GLY A C 1
ATOM 612 O O . GLY A 1 82 ? 12.165 2.182 -0.299 1.00 92.44 82 GLY A O 1
ATOM 613 N N . SER A 1 83 ? 13.796 0.819 -1.049 1.00 87.00 83 SER A N 1
ATOM 614 C CA . SER A 1 83 ? 14.161 1.604 -2.229 1.00 87.00 83 SER A CA 1
ATOM 615 C C . SER A 1 83 ? 13.951 0.804 -3.511 1.00 87.00 83 SER A C 1
ATOM 617 O O . SER A 1 83 ? 13.901 -0.426 -3.514 1.00 87.00 83 SER A O 1
ATOM 619 N N . LEU A 1 84 ? 13.828 1.518 -4.631 1.00 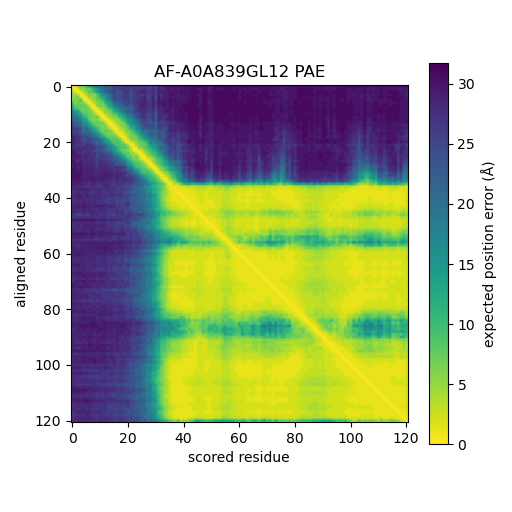83.12 84 LEU A N 1
ATOM 620 C CA . LEU A 1 84 ? 13.873 0.884 -5.946 1.00 83.12 84 LEU A CA 1
ATOM 621 C C . LEU A 1 84 ? 15.252 0.253 -6.159 1.00 83.12 84 LEU A C 1
ATOM 623 O O . LEU A 1 84 ? 16.258 0.946 -6.043 1.00 83.12 84 LEU A O 1
ATOM 627 N N . GLY A 1 85 ? 15.286 -1.034 -6.502 1.00 75.69 85 GLY A N 1
ATOM 628 C CA . GLY A 1 85 ? 16.530 -1.768 -6.748 1.00 75.69 85 GLY A CA 1
ATOM 629 C C . GLY A 1 85 ? 17.085 -2.519 -5.535 1.00 75.69 85 GLY A C 1
ATOM 630 O O . GLY A 1 85 ? 18.006 -3.308 -5.712 1.00 75.69 85 GLY A O 1
ATOM 631 N N . ASP A 1 86 ? 16.485 -2.364 -4.347 1.00 81.12 86 ASP A N 1
ATOM 632 C CA . ASP A 1 86 ? 16.772 -3.237 -3.193 1.00 81.12 86 ASP A CA 1
ATOM 633 C C . ASP A 1 86 ? 16.202 -4.659 -3.402 1.00 81.12 86 ASP A C 1
ATOM 635 O O . ASP A 1 86 ? 16.543 -5.600 -2.685 1.00 81.12 86 ASP A O 1
ATOM 639 N N . GLY A 1 87 ? 15.300 -4.818 -4.378 1.00 72.62 87 GLY A N 1
ATOM 640 C CA . GLY A 1 87 ? 14.731 -6.097 -4.796 1.00 72.62 87 GLY A CA 1
ATOM 641 C C . GLY A 1 87 ? 15.622 -6.868 -5.775 1.00 72.62 87 GLY A C 1
ATOM 642 O O . GLY A 1 87 ? 16.642 -6.383 -6.256 1.00 72.62 87 GLY A O 1
ATOM 643 N N . ALA A 1 88 ? 15.213 -8.093 -6.107 1.00 73.50 88 ALA A N 1
ATOM 644 C CA . ALA A 1 88 ? 15.919 -8.902 -7.096 1.00 73.50 88 ALA A CA 1
ATOM 645 C C . ALA A 1 88 ? 15.941 -8.211 -8.472 1.00 73.50 88 ALA A C 1
A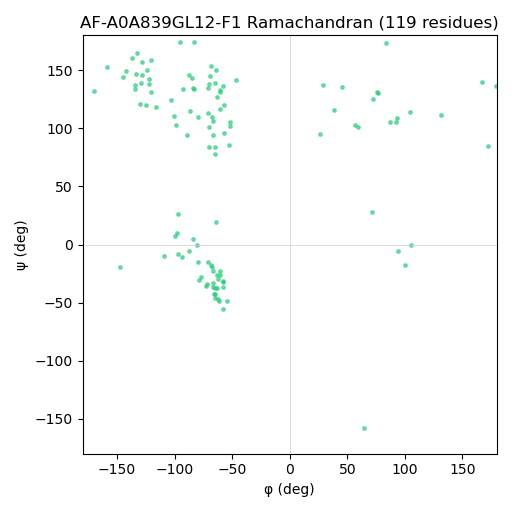TOM 647 O O . ALA A 1 88 ? 14.900 -7.785 -8.977 1.00 73.50 88 ALA A O 1
ATOM 648 N N . VAL A 1 89 ? 17.116 -8.165 -9.111 1.00 77.50 89 VAL A N 1
ATOM 649 C CA . VAL A 1 89 ? 17.257 -7.666 -10.485 1.00 77.50 89 VAL A CA 1
ATOM 650 C C . VAL A 1 89 ? 16.614 -8.672 -11.436 1.00 77.50 89 VAL A C 1
ATOM 652 O O . VAL A 1 89 ? 17.166 -9.725 -11.746 1.00 77.50 89 VAL A O 1
ATOM 655 N N . CYS A 1 90 ? 15.411 -8.346 -11.876 1.00 81.44 90 CYS A N 1
ATOM 656 C CA . CYS A 1 90 ? 14.591 -9.150 -12.764 1.00 81.44 90 CYS A CA 1
ATOM 657 C C . CYS A 1 90 ? 13.829 -8.194 -13.683 1.00 81.44 90 CYS A C 1
ATOM 659 O O . CYS A 1 90 ? 13.425 -7.132 -13.236 1.00 81.44 90 CYS A O 1
ATOM 661 N N . LEU A 1 91 ? 13.606 -8.544 -14.952 1.00 83.25 91 LEU A N 1
ATOM 662 C CA . LEU A 1 91 ? 12.898 -7.675 -15.911 1.00 83.25 91 LEU A CA 1
ATOM 663 C C . LEU A 1 91 ? 11.417 -8.050 -16.105 1.00 83.25 91 LEU A C 1
ATOM 665 O O . LEU A 1 91 ? 10.745 -7.505 -16.977 1.00 83.25 91 LEU A O 1
ATOM 669 N N . ALA A 1 92 ? 10.893 -8.991 -15.315 1.00 89.56 92 ALA A N 1
ATOM 670 C CA . ALA A 1 92 ? 9.493 -9.395 -15.386 1.00 89.56 92 ALA A CA 1
ATOM 671 C C . ALA A 1 92 ? 8.598 -8.475 -14.541 1.00 89.56 92 ALA A C 1
ATOM 673 O O . ALA A 1 92 ? 8.959 -8.084 -13.429 1.00 89.56 92 ALA A O 1
ATOM 674 N N . CYS A 1 93 ? 7.383 -8.198 -15.026 1.00 88.75 93 CYS A N 1
ATOM 675 C CA . CYS A 1 93 ? 6.469 -7.257 -14.370 1.00 88.75 93 CYS A CA 1
ATOM 676 C C . CYS A 1 93 ? 6.048 -7.628 -12.950 1.00 88.75 93 CYS A C 1
ATOM 678 O O . CYS A 1 93 ? 5.703 -6.741 -12.177 1.00 88.75 93 CYS A O 1
ATOM 680 N N . GLN A 1 94 ? 6.072 -8.919 -12.624 1.00 90.25 94 GLN A N 1
ATOM 681 C CA . GLN A 1 94 ? 5.675 -9.449 -11.319 1.00 90.25 94 GLN A CA 1
ATOM 682 C C . GLN A 1 94 ? 6.833 -9.474 -10.315 1.00 90.25 94 GLN A C 1
ATOM 684 O O . GLN A 1 94 ? 6.633 -9.814 -9.152 1.00 90.25 94 GLN A O 1
ATOM 689 N N . CYS A 1 95 ? 8.050 -9.140 -10.748 1.00 90.81 95 CYS A N 1
ATOM 690 C CA . CYS A 1 95 ? 9.190 -9.088 -9.849 1.00 90.81 95 CYS A CA 1
ATOM 691 C C . CYS A 1 95 ? 9.054 -7.905 -8.891 1.00 90.81 95 CYS A C 1
ATOM 693 O O . CYS A 1 95 ? 8.637 -6.815 -9.289 1.00 90.81 95 CYS A O 1
ATOM 695 N N . ALA A 1 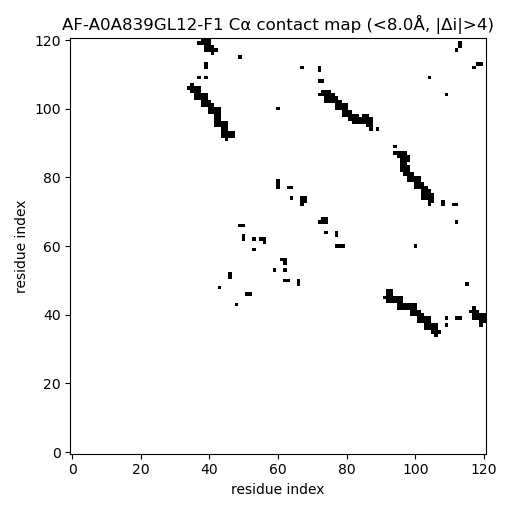96 ? 9.396 -8.149 -7.627 1.00 91.12 96 ALA A N 1
ATOM 696 C CA . ALA A 1 96 ? 9.350 -7.130 -6.594 1.00 91.12 96 ALA A CA 1
ATOM 697 C C . ALA A 1 96 ? 10.370 -6.021 -6.890 1.00 91.12 96 ALA A C 1
ATOM 699 O O . ALA A 1 96 ? 11.507 -6.303 -7.266 1.00 91.12 96 ALA A O 1
ATOM 700 N N . SER A 1 97 ? 9.983 -4.767 -6.677 1.00 91.62 97 SER A N 1
ATOM 701 C CA . SER A 1 97 ? 10.832 -3.598 -6.927 1.00 91.62 97 SER A CA 1
ATOM 702 C C . SER A 1 97 ? 11.851 -3.329 -5.811 1.00 91.62 97 SER A C 1
ATOM 704 O O . SER A 1 97 ? 12.781 -2.545 -6.003 1.00 91.62 97 SER A O 1
ATOM 706 N N . GLY A 1 98 ? 11.664 -3.959 -4.645 1.00 92.25 98 GLY A N 1
ATOM 707 C CA . GLY A 1 98 ? 12.374 -3.657 -3.396 1.00 92.25 98 GLY A CA 1
ATOM 708 C C . GLY A 1 98 ? 11.567 -2.788 -2.429 1.00 92.25 98 GLY A C 1
ATOM 709 O O . GLY A 1 98 ? 11.840 -2.787 -1.230 1.00 92.25 98 GLY A O 1
ATOM 710 N N . ARG A 1 99 ? 10.513 -2.113 -2.909 1.00 93.88 99 ARG A N 1
ATOM 711 C CA . ARG A 1 99 ? 9.604 -1.349 -2.048 1.00 93.88 99 ARG A CA 1
ATOM 712 C C . ARG A 1 99 ? 8.478 -2.213 -1.498 1.00 93.88 99 ARG A C 1
ATOM 714 O O . ARG A 1 99 ? 7.946 -3.091 -2.175 1.00 93.88 99 ARG A O 1
ATOM 721 N N . ILE A 1 100 ? 8.071 -1.909 -0.273 1.00 96.25 100 ILE A N 1
ATOM 722 C CA . ILE A 1 100 ? 6.933 -2.537 0.398 1.00 96.25 100 ILE A CA 1
ATOM 723 C C . ILE A 1 100 ? 5.976 -1.436 0.830 1.00 9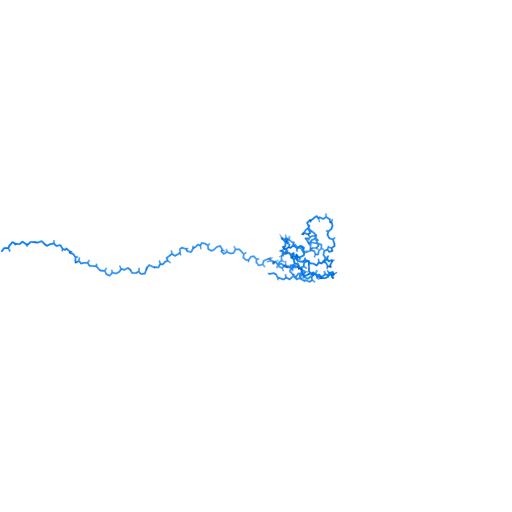6.25 100 ILE A C 1
ATOM 725 O O . ILE A 1 100 ? 6.343 -0.573 1.630 1.00 96.25 100 ILE A O 1
ATOM 729 N N . PHE A 1 101 ? 4.748 -1.490 0.326 1.00 97.50 101 PHE A N 1
ATOM 730 C CA . PHE A 1 101 ? 3.659 -0.651 0.810 1.00 97.50 101 PHE A CA 1
ATOM 731 C C . PHE A 1 101 ? 3.021 -1.303 2.023 1.00 97.50 101 PHE A C 1
ATOM 733 O O . PHE A 1 101 ? 2.744 -2.501 2.008 1.00 97.50 101 PHE A O 1
ATOM 740 N N . LYS A 1 102 ? 2.764 -0.513 3.062 1.00 98.31 102 LYS A N 1
ATOM 741 C CA . LYS A 1 102 ? 2.019 -0.940 4.243 1.00 98.31 102 LYS A CA 1
ATOM 742 C C . LYS A 1 102 ? 0.797 -0.061 4.409 1.00 98.31 102 LYS A C 1
ATOM 744 O O . LYS A 1 102 ? 0.910 1.164 4.387 1.00 98.31 102 LYS A O 1
ATOM 749 N N . VAL A 1 103 ? -0.352 -0.689 4.604 1.00 98.38 103 VAL A N 1
ATOM 750 C CA . VAL A 1 103 ? -1.633 -0.016 4.807 1.00 98.38 103 VAL A CA 1
ATOM 751 C C . VAL A 1 103 ? -2.229 -0.449 6.132 1.00 98.38 103 VAL A C 1
ATOM 753 O O . VAL A 1 103 ? -2.163 -1.625 6.489 1.00 98.38 103 VAL A O 1
ATOM 756 N N . LYS A 1 104 ? -2.790 0.503 6.870 1.00 98.25 104 LYS A N 1
ATOM 757 C CA . LYS A 1 104 ? -3.596 0.236 8.058 1.00 98.25 104 LYS A CA 1
ATOM 758 C C . LYS A 1 104 ? -5.052 0.412 7.667 1.00 98.25 104 LYS A C 1
ATOM 760 O O . LYS A 1 104 ? -5.410 1.473 7.161 1.00 98.25 104 LYS A O 1
ATOM 765 N N . VAL A 1 105 ? -5.862 -0.612 7.886 1.00 98.25 105 VAL A N 1
ATOM 766 C CA . VAL A 1 105 ? -7.292 -0.613 7.543 1.00 98.25 105 VAL A CA 1
ATOM 767 C C . VAL A 1 105 ? -8.111 -1.124 8.716 1.00 98.25 105 VAL A C 1
ATOM 769 O O . VAL A 1 105 ? -7.558 -1.738 9.635 1.00 98.25 105 VAL A O 1
ATOM 772 N N . ASN A 1 106 ? -9.420 -0.889 8.684 1.00 97.31 106 ASN A N 1
ATOM 773 C CA . ASN A 1 106 ? -10.333 -1.478 9.655 1.00 97.31 106 ASN A CA 1
ATOM 774 C C . ASN A 1 106 ? -10.363 -3.007 9.524 1.00 97.31 106 ASN A C 1
ATOM 776 O O . ASN A 1 106 ? -10.207 -3.563 8.435 1.00 97.31 106 ASN A O 1
ATOM 780 N N . GLN A 1 107 ? -10.623 -3.702 10.630 1.00 96.25 107 GLN A N 1
ATOM 781 C CA . GLN A 1 107 ? -10.659 -5.165 10.674 1.00 96.25 107 GLN A CA 1
ATOM 782 C C . GLN A 1 107 ? -11.688 -5.758 9.692 1.00 96.25 107 GLN A C 1
ATOM 784 O O . GLN A 1 107 ? -11.453 -6.829 9.135 1.00 96.25 107 GLN A O 1
ATOM 789 N N . ALA A 1 108 ? -12.790 -5.040 9.442 1.00 96.50 108 ALA A N 1
ATOM 790 C CA . ALA A 1 108 ? -13.840 -5.419 8.494 1.00 96.50 108 ALA A CA 1
ATOM 791 C C . ALA A 1 108 ? -13.387 -5.411 7.020 1.00 96.50 108 ALA A C 1
ATOM 793 O O . ALA A 1 108 ? -13.972 -6.115 6.198 1.00 9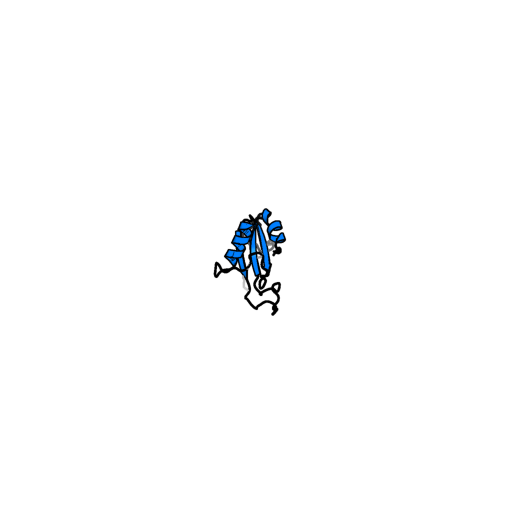6.50 108 ALA A O 1
ATOM 794 N N . ASP A 1 109 ? -12.338 -4.656 6.686 1.00 97.88 109 ASP A N 1
ATOM 795 C CA . ASP A 1 109 ? -11.838 -4.519 5.315 1.00 97.88 109 ASP A CA 1
ATOM 796 C C . ASP A 1 109 ? -10.663 -5.455 5.006 1.00 97.88 109 ASP A C 1
ATOM 798 O O . ASP A 1 109 ? -10.245 -5.576 3.852 1.00 97.88 109 ASP A O 1
ATOM 802 N N . VAL A 1 110 ? -10.131 -6.150 6.018 1.00 97.50 110 VAL A N 1
ATOM 803 C CA . VAL A 1 110 ? -8.923 -6.977 5.894 1.00 97.50 110 VAL A CA 1
ATOM 804 C C . VAL A 1 110 ? -9.039 -7.999 4.773 1.00 97.50 110 VAL A C 1
ATOM 806 O O . VAL A 1 110 ? -8.145 -8.076 3.934 1.00 97.50 110 VAL A O 1
ATOM 809 N N . ASP A 1 111 ? -10.138 -8.750 4.717 1.00 97.31 111 ASP A N 1
ATOM 810 C CA . ASP A 1 111 ? -10.297 -9.812 3.721 1.00 97.31 111 ASP A CA 1
ATOM 811 C C . ASP A 1 111 ? -10.384 -9.250 2.297 1.00 97.31 111 ASP A C 1
ATOM 813 O O . ASP A 1 111 ? -9.844 -9.841 1.361 1.00 97.31 111 ASP A O 1
ATOM 817 N N . ARG A 1 112 ? -10.974 -8.058 2.126 1.00 97.62 112 ARG A N 1
ATOM 818 C CA . ARG A 1 112 ? -11.027 -7.366 0.831 1.00 97.62 112 ARG A CA 1
ATOM 819 C C . ARG A 1 112 ? -9.634 -6.953 0.364 1.00 97.62 112 ARG A C 1
ATOM 821 O O . ARG A 1 112 ? -9.299 -7.126 -0.805 1.00 97.62 112 ARG A O 1
ATOM 828 N N . VAL A 1 113 ? -8.816 -6.436 1.275 1.00 98.12 113 VAL A N 1
ATOM 829 C CA . VAL A 1 113 ? -7.450 -5.994 0.969 1.00 98.12 113 VAL A CA 1
ATOM 830 C C . VAL A 1 113 ? -6.520 -7.193 0.744 1.00 98.12 113 VAL A C 1
ATOM 832 O O . VAL A 1 113 ? -5.679 -7.168 -0.154 1.00 98.12 113 VAL A O 1
ATOM 835 N N . VAL A 1 114 ? -6.707 -8.290 1.483 1.00 98.12 114 VAL A N 1
ATOM 836 C CA . VAL A 1 114 ? -5.977 -9.550 1.260 1.00 98.12 114 VAL A CA 1
ATOM 837 C C . VAL A 1 114 ? -6.327 -10.172 -0.094 1.00 98.12 114 VAL A C 1
ATOM 839 O O . VAL A 1 114 ? -5.434 -10.672 -0.779 1.00 98.12 114 VAL A O 1
ATOM 842 N N . ALA A 1 115 ? -7.587 -10.091 -0.533 1.00 97.44 115 ALA A N 1
ATOM 843 C CA . ALA A 1 115 ? -8.027 -10.643 -1.816 1.00 97.44 115 ALA A CA 1
ATOM 844 C C . ALA A 1 115 ? -7.308 -10.034 -3.035 1.00 97.44 115 ALA A C 1
ATOM 846 O O . ALA A 1 115 ? -7.224 -10.683 -4.076 1.00 97.44 115 ALA A O 1
ATOM 847 N N . ILE A 1 116 ? -6.752 -8.823 -2.910 1.00 96.00 116 ILE A N 1
ATOM 848 C CA . ILE A 1 116 ? -5.976 -8.160 -3.972 1.00 96.00 116 ILE A CA 1
ATOM 849 C C . ILE A 1 116 ? -4.453 -8.323 -3.812 1.00 96.00 116 ILE A C 1
ATOM 851 O O . ILE A 1 116 ? -3.680 -7.677 -4.516 1.00 96.00 116 ILE A O 1
ATOM 855 N N . GLY A 1 117 ? -4.007 -9.189 -2.898 1.00 96.50 117 GLY A N 1
ATOM 856 C CA . GLY A 1 117 ? -2.610 -9.621 -2.788 1.00 96.50 117 GLY A CA 1
ATOM 857 C C . GLY A 1 117 ? -1.818 -9.026 -1.625 1.00 96.50 117 GLY A C 1
ATOM 858 O O . GLY A 1 117 ? -0.651 -9.386 -1.449 1.00 96.50 117 GLY A O 1
ATOM 859 N N . PHE A 1 118 ? -2.417 -8.161 -0.801 1.00 97.88 118 PHE A N 1
ATOM 860 C CA . PHE A 1 118 ? -1.786 -7.761 0.456 1.00 97.88 118 PHE A CA 1
ATOM 861 C C . PHE A 1 118 ? -1.746 -8.942 1.435 1.00 97.88 118 PHE A C 1
ATOM 863 O O . PHE A 1 118 ? -2.584 -9.842 1.413 1.00 97.88 118 PHE A O 1
ATOM 870 N N . LYS A 1 119 ? -0.773 -8.926 2.341 1.00 98.06 119 LYS A N 1
ATOM 871 C CA . LYS A 1 119 ? -0.591 -9.942 3.381 1.00 98.06 119 LYS A CA 1
ATOM 872 C C . LYS A 1 119 ? -0.584 -9.288 4.751 1.00 98.06 119 LYS A C 1
ATOM 874 O O . LYS A 1 119 ? -0.159 -8.146 4.882 1.00 98.06 119 LYS A O 1
ATOM 879 N N . LYS A 1 120 ? -1.028 -10.012 5.776 1.00 95.94 120 LYS A N 1
ATOM 880 C CA . LYS A 1 120 ? -0.898 -9.554 7.165 1.00 95.94 120 LYS A CA 1
ATOM 881 C C . LYS A 1 120 ? 0.585 -9.362 7.499 1.00 95.94 120 LYS A C 1
ATOM 883 O O . LYS A 1 120 ? 1.394 -10.218 7.143 1.00 95.94 120 LYS A O 1
ATOM 888 N N . PHE A 1 121 ? 0.903 -8.208 8.083 1.00 82.44 121 PHE A N 1
ATOM 889 C CA . PHE A 1 121 ? 2.244 -7.829 8.528 1.00 82.44 121 PHE A CA 1
ATOM 890 C C . PHE A 1 121 ? 2.413 -8.144 10.012 1.00 82.44 121 PHE A C 1
ATOM 892 O O . PHE A 1 121 ? 1.444 -7.883 10.763 1.00 82.44 121 PHE A O 1
#

Secondary structure (DSSP, 8-state):
----------------------------------TTEEEEEEEEESS--TT----S-S-HHHHHHHHHHHTT--EEEEEEES-TTSS----STTSEEEEEEEEEEEGGGHHHHHHTT-EE-